Protein AF-A0A2G9TUB0-F1 (afdb_monomer)

Secondary structure (DSSP, 8-state):
--------------TT----HHHHHHHHHHHHHHHHHHHHHHHHHHHHHHHHHTTHHHHHHHHHHHHHHTT-PPPHHHHHHHHHHHHHHHHHHHHHHHHHHHHHHHHHTTS--SSHHHHTT--

Solvent-accessible surface area (backbone atoms only — not comparable to full-atom values): 7561 Å² total; per-residue (Å²): 142,81,87,78,80,75,75,79,80,76,79,74,80,68,93,73,75,71,80,49,72,70,56,52,54,51,52,51,52,49,52,51,52,52,51,51,51,53,51,51,54,54,48,51,55,55,46,65,62,50,62,60,62,71,48,49,64,61,51,51,50,54,50,42,55,57,30,48,76,71,77,39,83,72,50,71,67,58,51,52,52,52,52,51,49,65,68,48,49,56,60,56,54,50,53,52,49,61,68,45,44,62,64,48,46,70,68,64,51,84,72,69,89,67,64,64,66,59,59,65,71,76,106

Sequence (123 aa):
MYLCTHPMIRHHYDASKVMSSSEWVSRIRQVFIFSIVAFASNFEYGFSTTYLNTPVEEFKVFLNESFIRRGHTMSESTYTMLWNLILNIWFVGFFLGIWFSPLLNDRFGRKGGSIDEFTCKLY

Mean predicted aligned error: 13.46 Å

Foldseek 3Di:
DDDPDDDPPPPPPPPPC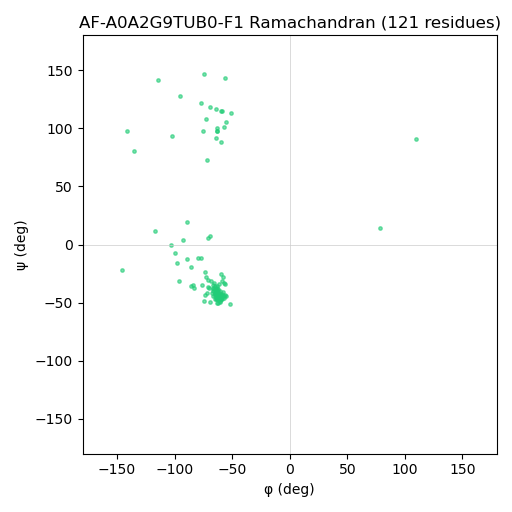PPDPVNVVVVVVVVVVVVVVVVVVVCCVVCVVPVCVPCLVVVVVVVQVVQVVVVHGDDPVNSVVVSVCVVCVVVVVVVVCVVCVVVCCVVVVPPDPDVVVVVVVVD

Organism: Teladorsagia circumcincta (NCBI:txid45464)

InterPro domains:
  IPR005828 Major facilitator, sugar transporter-like [PF00083] (36-114)
  IPR036259 MFS transporter superfamily [G3DSA:1.20.1250.20] (23-115)
  IPR045263 Glucose transporter GLUT [PTHR23503] (33-113)

pLDDT: mean 75.6, std 19.25, range [33.25, 96.12]

Structure (mmCIF, N/CA/C/O backbone):
data_AF-A0A2G9TUB0-F1
#
_entry.id   AF-A0A2G9TUB0-F1
#
loop_
_atom_site.group_PDB
_atom_site.id
_atom_site.type_symbol
_atom_site.label_atom_id
_atom_site.label_alt_id
_atom_site.label_comp_id
_atom_site.label_asym_id
_atom_site.label_entity_id
_atom_site.label_seq_id
_atom_site.pdbx_PDB_ins_code
_atom_site.Cartn_x
_atom_site.Cartn_y
_atom_site.Cartn_z
_atom_site.occupancy
_atom_site.B_iso_or_equiv
_atom_site.auth_seq_id
_atom_site.auth_comp_id
_atom_site.auth_asym_id
_atom_site.auth_atom_id
_atom_site.pdbx_PDB_model_num
ATOM 1 N N . MET A 1 1 ? 32.756 41.217 -20.828 1.00 40.53 1 MET A N 1
ATOM 2 C CA . MET A 1 1 ? 33.329 40.621 -22.052 1.00 40.53 1 MET A CA 1
ATOM 3 C C . MET A 1 1 ? 33.866 39.235 -21.718 1.00 40.53 1 MET A C 1
ATOM 5 O O . MET A 1 1 ? 35.025 39.111 -21.375 1.00 40.53 1 MET A O 1
ATOM 9 N N . TYR A 1 2 ? 33.003 38.220 -21.765 1.00 33.25 2 TYR A N 1
ATOM 10 C CA . TYR A 1 2 ? 33.380 36.826 -22.017 1.00 33.25 2 TYR A CA 1
ATOM 11 C C . TYR A 1 2 ? 32.270 36.261 -22.901 1.00 33.25 2 TYR A C 1
ATOM 13 O O . TYR A 1 2 ? 31.160 35.991 -22.453 1.00 33.25 2 TYR A O 1
ATOM 21 N N . LEU A 1 3 ? 32.559 36.253 -24.199 1.00 40.66 3 LEU A N 1
ATOM 22 C CA . LEU A 1 3 ? 31.746 35.666 -25.252 1.00 40.66 3 LEU A CA 1
ATOM 23 C C . LEU A 1 3 ? 31.863 34.145 -25.128 1.00 40.66 3 LEU A C 1
ATOM 25 O O . LEU A 1 3 ? 32.907 33.594 -25.458 1.00 40.66 3 LEU A O 1
ATOM 29 N N . CYS A 1 4 ? 30.809 33.470 -24.671 1.00 35.94 4 CYS A N 1
ATOM 30 C CA . CYS A 1 4 ? 30.639 32.046 -24.938 1.00 35.94 4 CYS A CA 1
ATOM 31 C C . CYS A 1 4 ? 29.608 31.936 -26.060 1.00 35.94 4 CYS A C 1
ATOM 33 O O . CYS A 1 4 ? 28.399 32.012 -25.851 1.00 35.94 4 CYS A O 1
ATOM 35 N N . THR A 1 5 ? 30.116 31.878 -27.284 1.00 42.62 5 THR A N 1
ATOM 36 C CA . THR A 1 5 ? 29.368 31.530 -28.486 1.00 42.62 5 THR A CA 1
ATOM 37 C C . THR A 1 5 ? 28.708 30.172 -28.272 1.00 42.62 5 THR A C 1
ATOM 39 O O . THR A 1 5 ? 29.392 29.154 -28.316 1.00 42.62 5 THR A O 1
ATOM 42 N N . HIS A 1 6 ? 27.394 30.138 -28.052 1.00 39.12 6 HIS A N 1
ATOM 43 C CA . HIS A 1 6 ? 26.613 28.930 -28.295 1.00 39.12 6 HIS A CA 1
ATOM 44 C C . HIS A 1 6 ? 26.676 28.640 -29.801 1.00 39.12 6 HIS A C 1
ATOM 46 O O . HIS A 1 6 ? 26.159 29.442 -30.584 1.00 39.12 6 HIS A O 1
ATOM 52 N N . PRO A 1 7 ? 27.253 27.516 -30.256 1.00 40.94 7 PRO A N 1
ATOM 53 C CA . PRO A 1 7 ? 26.888 27.007 -31.559 1.00 40.94 7 PRO A CA 1
ATOM 54 C C . PRO A 1 7 ? 25.447 26.515 -31.419 1.00 40.94 7 PRO A C 1
ATOM 56 O O . PRO A 1 7 ? 25.160 25.633 -30.608 1.00 40.94 7 PRO A O 1
ATOM 59 N N . MET A 1 8 ? 24.527 27.109 -32.182 1.00 40.31 8 MET A N 1
ATOM 60 C CA . MET A 1 8 ? 23.220 26.506 -32.413 1.00 40.31 8 MET A CA 1
ATOM 61 C C . MET A 1 8 ? 23.446 25.069 -32.877 1.00 40.31 8 MET A C 1
ATOM 63 O O . MET A 1 8 ? 23.983 24.841 -33.963 1.00 40.31 8 MET A O 1
ATOM 67 N N . ILE A 1 9 ? 23.048 24.106 -32.046 1.00 50.34 9 ILE A N 1
ATOM 68 C CA . ILE A 1 9 ? 22.973 22.699 -32.421 1.00 50.34 9 ILE A CA 1
ATOM 69 C C . ILE A 1 9 ? 21.925 22.630 -33.528 1.00 50.34 9 ILE A C 1
ATOM 71 O O . ILE A 1 9 ? 20.719 22.648 -33.288 1.00 50.34 9 ILE A O 1
ATOM 75 N N . ARG A 1 10 ? 22.406 22.626 -34.770 1.00 41.78 10 ARG A N 1
ATOM 76 C CA . ARG A 1 10 ? 21.610 22.346 -35.953 1.00 41.78 10 ARG A CA 1
ATOM 77 C C . ARG A 1 10 ? 21.127 20.906 -35.792 1.00 41.78 10 ARG A C 1
ATOM 79 O O . ARG A 1 10 ? 21.881 19.971 -36.046 1.00 41.78 10 ARG A O 1
ATOM 86 N N . HIS A 1 11 ? 19.897 20.737 -35.309 1.00 45.03 11 HIS A N 1
ATOM 87 C CA . HIS A 1 11 ? 19.175 19.470 -35.353 1.00 45.03 11 HIS A CA 1
ATOM 88 C C . HIS A 1 11 ? 19.042 19.072 -36.827 1.00 45.03 11 HIS A C 1
ATOM 90 O O . HIS A 1 11 ? 18.084 19.429 -37.509 1.00 45.03 11 HIS A O 1
ATOM 96 N N . HIS A 1 12 ? 20.043 18.362 -37.341 1.00 45.06 12 HIS A N 1
ATOM 97 C CA . HIS A 1 12 ? 19.884 17.565 -38.540 1.00 45.06 12 HIS A CA 1
ATOM 98 C C . HIS A 1 12 ? 18.849 16.493 -38.195 1.00 45.06 12 HIS A C 1
ATOM 100 O O . HIS A 1 12 ? 19.140 15.530 -37.487 1.00 45.06 12 HIS A O 1
ATOM 106 N N . TYR A 1 13 ? 17.608 16.717 -38.626 1.00 50.09 13 TYR A N 1
ATOM 107 C CA . TYR A 1 13 ? 16.583 15.687 -38.688 1.00 50.09 13 TYR A CA 1
ATOM 108 C C . TYR A 1 13 ? 17.057 14.653 -39.712 1.00 50.09 13 TYR A C 1
ATOM 110 O O . TYR A 1 13 ? 16.890 14.819 -40.919 1.00 50.09 13 TYR A O 1
ATOM 118 N N . ASP A 1 14 ? 17.763 13.641 -39.220 1.00 52.88 14 ASP A N 1
ATOM 119 C CA . ASP A 1 14 ? 18.214 12.511 -40.017 1.00 52.88 14 ASP A CA 1
ATOM 120 C C . ASP A 1 14 ? 17.015 11.591 -40.275 1.00 52.88 14 ASP A C 1
ATOM 122 O O . ASP A 1 14 ? 16.617 10.791 -39.424 1.00 52.88 14 ASP A O 1
ATOM 126 N N . ALA A 1 15 ? 16.412 11.744 -41.454 1.00 56.59 15 ALA A N 1
ATOM 127 C CA . ALA A 1 15 ? 15.260 10.974 -41.917 1.00 56.59 15 ALA A CA 1
ATOM 128 C C . ALA A 1 15 ? 15.584 9.490 -42.223 1.00 56.59 15 ALA A C 1
ATOM 130 O O . ALA A 1 15 ? 14.729 8.781 -42.748 1.00 56.59 15 ALA A O 1
ATOM 131 N N . SER A 1 16 ? 16.794 9.005 -41.901 1.00 55.91 16 SER A N 1
ATOM 132 C CA . SER A 1 16 ? 17.258 7.646 -42.212 1.00 55.91 16 SER A CA 1
ATOM 133 C C . SER A 1 16 ? 17.565 6.759 -40.997 1.00 55.91 16 SER A C 1
ATOM 135 O O . SER A 1 16 ? 18.080 5.653 -41.163 1.00 55.91 16 SER A O 1
ATOM 137 N N . LYS A 1 17 ? 17.190 7.162 -39.772 1.00 61.09 17 LYS A N 1
ATOM 138 C CA . LYS A 1 17 ? 17.199 6.249 -38.612 1.00 61.09 17 LYS A CA 1
ATOM 139 C C . LYS A 1 17 ? 16.072 5.216 -38.722 1.00 61.09 17 LYS A C 1
ATOM 141 O O . LYS A 1 17 ? 15.088 5.252 -37.985 1.00 61.09 17 LYS A O 1
ATOM 146 N N . VAL A 1 18 ? 16.238 4.256 -39.629 1.00 67.56 18 VAL A N 1
ATOM 147 C CA . VAL A 1 18 ? 15.545 2.971 -39.545 1.00 67.56 18 VAL A CA 1
ATOM 148 C C . VAL A 1 18 ? 15.953 2.358 -38.209 1.00 67.56 18 VAL A C 1
ATOM 150 O O . VAL A 1 18 ? 17.129 2.109 -37.945 1.00 67.56 18 VAL A O 1
ATOM 153 N N . MET A 1 19 ? 14.981 2.210 -37.317 1.00 65.12 19 MET A N 1
ATOM 154 C CA . MET A 1 19 ? 15.185 1.672 -35.979 1.00 65.12 19 MET A CA 1
ATOM 155 C C . MET A 1 19 ? 15.758 0.251 -36.082 1.00 65.12 19 MET A C 1
ATOM 157 O O . MET A 1 19 ? 15.099 -0.647 -36.601 1.00 65.12 19 MET A O 1
ATOM 161 N N . SER A 1 20 ? 16.997 0.064 -35.615 1.00 81.00 20 SER A N 1
ATOM 162 C CA . SER A 1 20 ? 17.681 -1.236 -35.602 1.00 81.00 20 SER A CA 1
ATOM 163 C C . SER A 1 20 ? 16.856 -2.282 -34.841 1.00 81.00 20 SER A C 1
ATOM 165 O O . SER A 1 20 ? 16.242 -1.969 -33.817 1.00 81.00 20 SER A O 1
ATOM 167 N N . SER A 1 21 ? 16.867 -3.536 -35.300 1.00 75.88 21 SE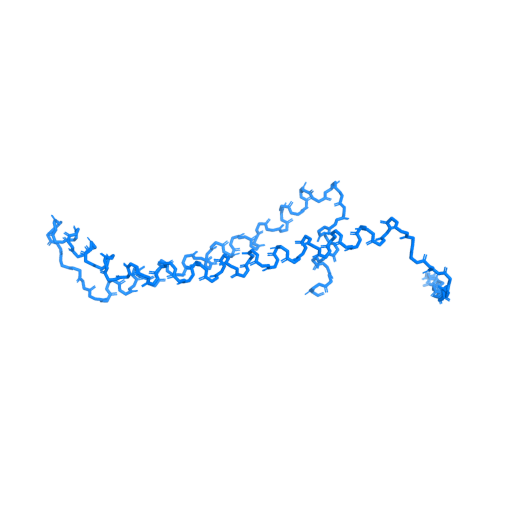R A N 1
ATOM 168 C CA . SER A 1 21 ? 16.113 -4.641 -34.687 1.00 75.88 21 SER A CA 1
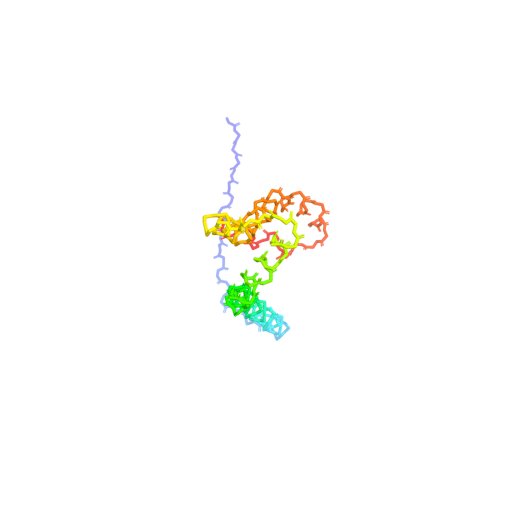ATOM 169 C C . SER A 1 21 ? 16.441 -4.840 -33.200 1.00 75.88 21 SER A C 1
ATOM 171 O O . SER A 1 21 ? 15.546 -5.128 -32.408 1.00 75.88 21 SER A O 1
ATOM 173 N N . SER A 1 22 ? 17.691 -4.604 -32.787 1.00 80.94 22 SER A N 1
ATOM 174 C CA . SER A 1 22 ? 18.125 -4.673 -31.383 1.00 80.94 22 SER A CA 1
ATOM 175 C C . SER A 1 22 ? 17.508 -3.580 -30.501 1.00 80.94 22 SER A C 1
ATOM 177 O O . SER A 1 22 ? 17.132 -3.837 -29.356 1.00 80.94 22 SER A O 1
ATOM 179 N N . GLU A 1 23 ? 17.359 -2.368 -31.041 1.00 85.00 23 GLU A N 1
ATOM 180 C CA . GLU A 1 23 ? 16.731 -1.237 -30.349 1.00 85.00 23 GLU A CA 1
ATOM 181 C C . GLU A 1 23 ? 15.228 -1.465 -30.191 1.00 85.00 23 GLU A C 1
ATOM 183 O O . GLU A 1 23 ? 14.654 -1.162 -29.145 1.00 85.00 23 GLU A O 1
ATOM 188 N N . TRP A 1 24 ? 14.596 -2.060 -31.206 1.00 83.75 24 TRP A N 1
ATOM 189 C CA . TRP A 1 24 ? 13.179 -2.411 -31.170 1.00 83.75 24 TRP A CA 1
ATOM 190 C C . TRP A 1 24 ? 12.870 -3.417 -30.057 1.00 83.75 24 TRP A C 1
ATOM 192 O O . TRP A 1 24 ? 11.955 -3.211 -29.259 1.00 83.75 24 TRP A O 1
ATOM 202 N N . VAL A 1 25 ? 13.704 -4.455 -29.931 1.00 85.81 25 VAL A N 1
ATOM 203 C CA . VAL A 1 25 ? 13.603 -5.449 -28.852 1.00 85.81 25 VAL A CA 1
ATOM 204 C C . VAL A 1 25 ? 13.817 -4.806 -27.478 1.00 85.81 25 VAL A C 1
ATOM 206 O O . VAL A 1 25 ? 13.071 -5.094 -26.540 1.00 85.81 25 VAL A O 1
ATOM 209 N N . SER A 1 26 ? 14.789 -3.897 -27.343 1.00 86.69 26 SER A N 1
ATOM 210 C CA . SER A 1 26 ? 15.040 -3.192 -26.078 1.00 86.69 26 SER A CA 1
ATOM 211 C C . SER A 1 26 ? 13.857 -2.310 -25.659 1.00 86.69 26 SER A C 1
ATOM 213 O O . SER A 1 26 ? 13.444 -2.346 -24.498 1.00 86.69 26 SER A O 1
ATOM 215 N N . ARG A 1 27 ? 13.252 -1.582 -26.608 1.00 85.25 27 ARG A N 1
ATOM 216 C CA . ARG A 1 27 ? 12.070 -0.741 -26.359 1.00 85.25 27 ARG A CA 1
ATOM 217 C C . ARG A 1 27 ? 10.852 -1.561 -25.959 1.00 85.25 27 ARG A C 1
ATOM 219 O O . ARG A 1 27 ? 10.164 -1.196 -25.012 1.00 85.25 27 ARG A O 1
ATOM 226 N N . ILE A 1 28 ? 10.616 -2.694 -26.615 1.00 91.19 28 ILE A N 1
ATOM 227 C CA . ILE A 1 28 ? 9.517 -3.600 -26.248 1.00 91.19 28 ILE A CA 1
ATOM 228 C C . ILE A 1 28 ? 9.717 -4.166 -24.850 1.00 91.19 28 ILE A C 1
ATOM 230 O O . ILE A 1 28 ? 8.780 -4.182 -24.056 1.00 91.19 28 ILE A O 1
ATOM 234 N N . ARG A 1 29 ? 10.946 -4.569 -24.516 1.00 88.69 29 ARG A N 1
ATOM 235 C CA . ARG A 1 29 ? 11.282 -5.030 -23.168 1.00 88.69 29 ARG A CA 1
ATOM 236 C C . ARG A 1 29 ? 11.014 -3.947 -22.118 1.00 88.69 29 ARG A C 1
ATOM 238 O O . ARG A 1 29 ? 10.457 -4.259 -21.073 1.00 88.69 29 ARG A O 1
ATOM 245 N N . GLN A 1 30 ? 11.376 -2.692 -22.387 1.00 89.69 30 GLN A N 1
ATOM 246 C CA . GLN A 1 30 ? 11.088 -1.573 -21.480 1.00 89.69 30 GLN A CA 1
ATOM 247 C C . GLN A 1 30 ? 9.585 -1.349 -21.309 1.00 89.69 30 GLN A C 1
ATOM 249 O O . GLN A 1 30 ? 9.118 -1.249 -20.180 1.00 89.69 30 GLN A O 1
ATOM 254 N N . VAL A 1 31 ? 8.826 -1.322 -22.409 1.00 93.62 31 VAL A N 1
ATOM 255 C CA . VAL A 1 31 ? 7.362 -1.180 -22.362 1.00 93.62 31 VAL A CA 1
ATOM 256 C C . VAL A 1 31 ? 6.745 -2.300 -21.532 1.00 93.62 31 VAL A C 1
ATOM 258 O O . VAL A 1 31 ? 5.932 -2.024 -20.660 1.00 93.62 31 VAL A O 1
ATOM 261 N N . PHE A 1 32 ? 7.188 -3.541 -21.727 1.00 94.56 32 PHE A N 1
ATOM 262 C CA . PHE A 1 32 ? 6.708 -4.685 -20.959 1.00 94.56 32 PHE A CA 1
ATOM 263 C C . PHE A 1 32 ? 6.992 -4.548 -19.456 1.00 94.56 32 PHE A C 1
ATOM 265 O O . PHE A 1 32 ? 6.094 -4.754 -18.641 1.00 94.56 32 PHE A O 1
ATOM 272 N N . ILE A 1 33 ? 8.211 -4.135 -19.084 1.00 93.62 33 ILE A N 1
ATOM 273 C CA . ILE A 1 33 ? 8.573 -3.877 -17.682 1.00 93.62 33 ILE A CA 1
ATOM 274 C C . ILE A 1 33 ? 7.682 -2.777 -17.098 1.00 93.62 33 ILE A C 1
ATOM 276 O O . ILE A 1 33 ? 7.093 -2.974 -16.038 1.00 93.62 33 ILE A O 1
ATOM 280 N N . PHE A 1 34 ? 7.527 -1.648 -17.794 1.00 93.25 34 PHE A N 1
ATOM 281 C CA . PHE A 1 34 ? 6.678 -0.555 -17.321 1.00 93.25 34 PHE A CA 1
ATOM 282 C C . PHE A 1 34 ? 5.209 -0.961 -17.206 1.00 93.25 34 PHE A C 1
ATOM 284 O O . PHE A 1 34 ? 4.556 -0.562 -16.248 1.00 93.25 34 PHE A O 1
ATOM 291 N N . SER A 1 35 ? 4.690 -1.782 -18.122 1.00 94.94 35 SER A N 1
ATOM 292 C CA . SER A 1 35 ? 3.323 -2.304 -18.033 1.00 94.94 35 SER A CA 1
ATOM 293 C C . SER A 1 35 ? 3.124 -3.186 -16.802 1.00 94.94 35 SER A C 1
ATOM 295 O O . SER A 1 35 ? 2.126 -3.025 -16.102 1.00 94.94 35 SER A O 1
ATOM 297 N N . ILE A 1 36 ? 4.074 -4.079 -16.500 1.00 96.00 36 ILE A N 1
ATOM 298 C CA . ILE A 1 36 ? 4.006 -4.924 -15.299 1.00 96.00 36 ILE A CA 1
ATOM 299 C C . ILE A 1 36 ? 4.085 -4.070 -14.038 1.00 96.00 36 ILE A C 1
ATOM 301 O O . ILE A 1 36 ? 3.270 -4.253 -13.140 1.00 96.00 36 ILE A O 1
ATOM 305 N N . VAL A 1 37 ? 5.033 -3.131 -13.974 1.00 94.44 37 VAL A N 1
ATOM 306 C CA . VAL A 1 37 ? 5.189 -2.240 -12.815 1.00 94.44 37 VAL A CA 1
ATOM 307 C C . VAL A 1 37 ? 3.928 -1.405 -12.614 1.00 94.44 37 VAL A C 1
ATOM 309 O O . VAL A 1 37 ? 3.401 -1.367 -11.509 1.00 94.44 37 VAL A O 1
ATOM 312 N N . ALA A 1 38 ? 3.380 -0.814 -13.679 1.00 93.94 38 ALA A N 1
ATOM 313 C CA . ALA A 1 38 ? 2.141 -0.050 -13.606 1.00 93.94 38 ALA A CA 1
ATOM 314 C C . ALA A 1 38 ? 0.974 -0.909 -13.101 1.00 93.94 38 ALA A C 1
ATOM 316 O O . ALA A 1 38 ? 0.240 -0.478 -12.212 1.00 93.94 38 ALA A O 1
ATOM 317 N N . PHE A 1 39 ? 0.808 -2.129 -13.617 1.00 96.12 39 PHE A N 1
ATOM 318 C CA . PHE A 1 39 ? -0.244 -3.031 -13.149 1.00 96.12 39 PHE A CA 1
ATOM 319 C C . PHE A 1 39 ? -0.049 -3.423 -11.679 1.00 96.12 39 PHE A C 1
ATOM 321 O O . PHE A 1 39 ? -0.989 -3.334 -10.893 1.00 96.12 39 PHE A O 1
ATOM 328 N N . ALA A 1 40 ? 1.173 -3.798 -11.294 1.00 95.25 40 ALA A N 1
ATOM 329 C CA . ALA A 1 40 ? 1.511 -4.194 -9.932 1.00 95.25 40 ALA A CA 1
ATOM 330 C C . ALA A 1 40 ? 1.271 -3.058 -8.926 1.00 95.25 40 ALA A C 1
ATOM 332 O O . ALA A 1 40 ? 0.631 -3.289 -7.906 1.00 95.25 40 ALA A O 1
ATOM 333 N N . SER A 1 41 ? 1.699 -1.829 -9.232 1.00 91.31 41 SER A N 1
ATOM 334 C CA . SER A 1 41 ? 1.486 -0.670 -8.355 1.00 91.31 41 SER A CA 1
ATOM 335 C C . SER A 1 41 ? 0.004 -0.323 -8.190 1.00 91.31 41 SER A C 1
ATOM 337 O O . SER A 1 41 ? -0.444 -0.034 -7.082 1.00 91.31 41 SER A O 1
ATOM 339 N N . ASN A 1 42 ? -0.786 -0.387 -9.269 1.00 92.81 42 ASN A N 1
ATOM 340 C CA . ASN A 1 42 ? -2.233 -0.169 -9.178 1.00 92.81 42 ASN A CA 1
ATOM 341 C C . ASN A 1 42 ? -2.927 -1.278 -8.376 1.00 92.81 42 ASN A C 1
ATOM 343 O O . ASN A 1 42 ? -3.821 -0.996 -7.576 1.00 92.81 42 ASN A O 1
ATOM 347 N N . PHE A 1 43 ? -2.504 -2.531 -8.562 1.00 93.19 43 PHE A N 1
ATOM 348 C CA . PHE A 1 43 ? -3.024 -3.662 -7.803 1.00 93.19 43 PHE A CA 1
ATOM 349 C C . PHE A 1 43 ? -2.691 -3.549 -6.314 1.00 93.19 43 PHE A C 1
ATOM 351 O O . PHE A 1 43 ? -3.584 -3.705 -5.491 1.00 93.19 43 PHE A O 1
ATOM 358 N N . GLU A 1 44 ? -1.443 -3.237 -5.959 1.00 90.62 44 GLU A N 1
ATOM 359 C CA . GLU A 1 44 ? -1.016 -3.037 -4.571 1.00 90.62 44 GLU A CA 1
ATOM 360 C C . GLU A 1 44 ? -1.843 -1.940 -3.890 1.00 90.62 44 GLU A C 1
ATOM 362 O O . GLU A 1 44 ? -2.372 -2.144 -2.796 1.00 90.62 44 GLU A O 1
ATOM 367 N N . TYR A 1 45 ? -2.032 -0.805 -4.569 1.00 87.31 45 TYR A N 1
ATOM 368 C CA . TYR A 1 45 ? -2.853 0.293 -4.066 1.00 87.31 45 TYR A CA 1
ATOM 369 C C . TYR A 1 45 ? -4.314 -0.132 -3.838 1.00 87.31 45 TYR A C 1
ATOM 371 O O . TYR A 1 45 ? -4.857 0.055 -2.744 1.00 87.31 45 TYR A O 1
ATOM 379 N N . GLY A 1 46 ? -4.946 -0.773 -4.825 1.00 88.81 46 GLY A N 1
ATOM 380 C CA . GLY A 1 46 ? -6.322 -1.270 -4.700 1.00 88.81 46 GLY A CA 1
ATOM 381 C C . GLY A 1 46 ? -6.479 -2.368 -3.642 1.00 88.81 46 GLY A C 1
ATOM 382 O O . GLY A 1 46 ? -7.451 -2.378 -2.883 1.00 88.81 46 GLY A O 1
ATOM 383 N N . PHE A 1 47 ? -5.497 -3.264 -3.535 1.00 90.25 47 PHE A N 1
ATOM 384 C CA . PHE A 1 47 ? -5.470 -4.304 -2.516 1.00 90.25 47 PHE A CA 1
ATOM 385 C C . PHE A 1 47 ? -5.386 -3.676 -1.128 1.00 90.25 47 PHE A C 1
ATOM 387 O O . PHE A 1 47 ? -6.236 -3.978 -0.295 1.00 90.25 47 PHE A O 1
ATOM 394 N N . SER A 1 48 ? -4.437 -2.752 -0.917 1.00 87.06 48 SER A N 1
ATOM 395 C CA . SER A 1 48 ? -4.169 -2.096 0.371 1.00 87.06 48 SER A CA 1
ATOM 396 C C . SER A 1 48 ? -5.387 -1.366 0.964 1.00 87.06 48 SER A C 1
ATOM 398 O O . SER A 1 48 ? -5.581 -1.337 2.177 1.00 87.06 48 SER A O 1
ATOM 400 N N . THR A 1 49 ? -6.248 -0.817 0.111 1.00 83.62 49 THR A N 1
ATOM 401 C CA . THR A 1 49 ? -7.468 -0.118 0.534 1.00 83.62 49 THR A CA 1
ATOM 402 C C . THR A 1 49 ? -8.624 -1.081 0.788 1.00 83.62 49 THR A C 1
ATOM 404 O O . THR A 1 49 ? -9.410 -0.870 1.706 1.00 83.62 49 THR A O 1
ATOM 407 N N . THR A 1 50 ? -8.719 -2.169 0.022 1.00 88.56 50 THR A N 1
ATOM 408 C CA . THR A 1 50 ? -9.842 -3.116 0.103 1.00 88.56 50 THR A CA 1
ATOM 409 C C . THR A 1 50 ? -9.667 -4.147 1.219 1.00 88.56 50 THR A C 1
ATOM 411 O O . THR A 1 50 ? -10.640 -4.487 1.898 1.00 88.56 50 THR A O 1
ATOM 414 N N . TYR A 1 51 ? -8.441 -4.630 1.454 1.00 87.19 51 TYR A N 1
ATOM 415 C CA . TYR A 1 51 ? -8.197 -5.685 2.446 1.00 87.19 51 TYR A CA 1
ATOM 416 C C . TYR A 1 51 ? -8.551 -5.240 3.867 1.00 87.19 51 TYR A C 1
ATOM 418 O O . TYR A 1 51 ? -9.063 -6.045 4.637 1.00 87.19 51 TYR A O 1
ATOM 426 N N . LEU A 1 52 ? -8.322 -3.964 4.203 1.00 84.75 52 LEU A N 1
ATOM 427 C CA . LEU A 1 52 ? -8.631 -3.404 5.522 1.00 84.75 52 LEU A CA 1
ATOM 428 C C . LEU A 1 52 ? -10.133 -3.263 5.759 1.00 84.75 52 LEU A C 1
ATOM 430 O O . LEU A 1 52 ? -10.588 -3.403 6.889 1.00 84.75 52 LEU A O 1
ATOM 434 N N . ASN A 1 53 ? -10.917 -3.033 4.707 1.00 86.31 53 ASN A N 1
ATOM 435 C CA . ASN A 1 53 ? -12.360 -2.835 4.842 1.00 86.31 53 ASN A CA 1
ATOM 436 C C . ASN A 1 53 ? -13.114 -4.137 5.144 1.00 86.31 53 ASN A C 1
ATOM 438 O O . ASN A 1 53 ? -14.195 -4.091 5.719 1.00 86.31 53 ASN A O 1
ATOM 442 N N . THR A 1 54 ? -12.554 -5.296 4.784 1.00 88.44 54 THR A N 1
ATOM 443 C CA . THR A 1 54 ? -13.219 -6.596 4.978 1.00 88.44 54 THR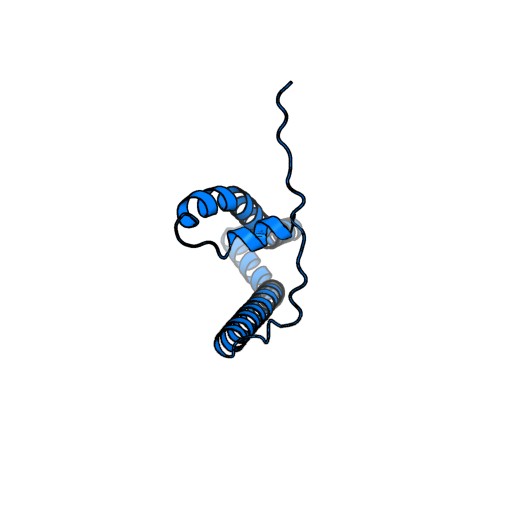 A CA 1
ATOM 444 C C . THR A 1 54 ? -13.328 -6.998 6.460 1.00 88.44 54 THR A C 1
ATOM 446 O O . THR A 1 54 ? -14.427 -7.328 6.897 1.00 88.44 54 THR A O 1
ATOM 449 N N . PRO A 1 55 ? -12.258 -6.951 7.279 1.00 88.25 55 PRO A N 1
ATOM 450 C CA . PRO A 1 55 ? -12.320 -7.338 8.687 1.00 88.25 55 PRO A CA 1
ATOM 451 C C . PRO A 1 55 ? -12.683 -6.179 9.629 1.00 88.25 55 PRO A C 1
ATOM 453 O O . PRO A 1 55 ? -12.378 -6.263 10.815 1.00 88.25 55 PRO A O 1
ATOM 456 N N . VAL A 1 56 ? -13.284 -5.080 9.155 1.00 87.19 56 VAL A N 1
ATOM 457 C CA . VAL A 1 56 ? -13.499 -3.887 9.999 1.00 87.19 56 VAL A CA 1
ATOM 458 C C . VAL A 1 56 ? -14.383 -4.188 11.218 1.00 87.19 56 VAL A C 1
ATOM 460 O O . VAL A 1 56 ? -14.087 -3.747 12.333 1.00 87.19 56 VAL A O 1
ATOM 463 N N . GLU A 1 57 ? -15.423 -5.002 11.022 1.00 87.25 57 GLU A N 1
ATOM 464 C CA . GLU A 1 57 ? -16.359 -5.416 12.070 1.00 87.25 57 GLU A CA 1
ATOM 465 C C . GLU A 1 57 ? -15.728 -6.444 13.012 1.00 87.25 57 GLU A C 1
ATOM 467 O O . GLU A 1 57 ? -15.731 -6.244 14.227 1.00 87.25 57 GLU A O 1
ATOM 472 N N . GLU A 1 58 ? -15.096 -7.483 12.462 1.00 88.31 58 GLU A N 1
ATOM 473 C CA . GLU A 1 58 ? -14.371 -8.503 13.234 1.00 88.31 58 GLU A CA 1
ATOM 474 C C . GLU A 1 58 ? -13.262 -7.883 14.096 1.00 88.31 58 GLU A C 1
ATOM 476 O O . GLU A 1 58 ? -13.095 -8.209 15.273 1.00 88.31 58 GLU A O 1
ATOM 481 N N . PHE A 1 59 ? -12.540 -6.904 13.550 1.00 87.12 59 PHE A N 1
ATOM 482 C CA . PHE A 1 59 ? -11.518 -6.161 14.276 1.00 87.12 59 PHE A CA 1
ATOM 483 C C . PHE A 1 59 ? -12.114 -5.3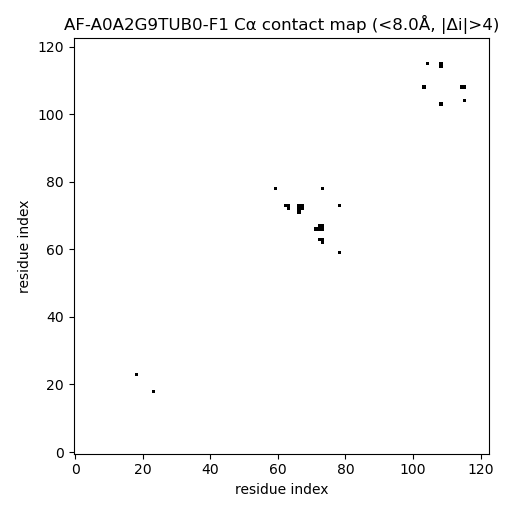04 15.403 1.00 87.12 59 PHE A C 1
ATOM 485 O O . PHE A 1 59 ? -11.535 -5.223 16.489 1.00 87.12 59 PHE A O 1
ATOM 492 N N . LYS A 1 60 ? -13.292 -4.696 15.189 1.00 87.88 60 LYS A N 1
ATOM 493 C CA . LYS A 1 60 ? -14.024 -3.952 16.231 1.00 87.88 60 LYS A CA 1
ATOM 494 C C . LYS A 1 60 ? -14.441 -4.875 17.378 1.00 87.88 60 LYS A C 1
ATOM 496 O O . LYS A 1 60 ? -14.255 -4.513 18.540 1.00 87.88 60 LYS A O 1
ATOM 501 N N . VAL A 1 61 ? -14.952 -6.068 17.066 1.00 89.38 61 VAL A N 1
ATOM 502 C CA . VAL A 1 61 ? -15.320 -7.086 18.066 1.00 89.38 61 VAL A CA 1
ATOM 503 C C . VAL A 1 61 ? -14.091 -7.528 18.859 1.00 89.38 61 VAL A C 1
ATOM 505 O O . VAL A 1 61 ? -14.093 -7.436 20.087 1.00 89.38 61 VAL A O 1
ATOM 508 N N . PHE A 1 62 ? -13.006 -7.893 18.172 1.00 88.44 62 PHE A N 1
ATOM 509 C CA . PHE A 1 62 ? -11.747 -8.298 18.802 1.00 88.44 62 PHE A CA 1
ATOM 510 C C . PHE A 1 62 ? -11.187 -7.235 19.765 1.00 88.44 62 PHE A C 1
ATOM 512 O O . PHE A 1 62 ? -10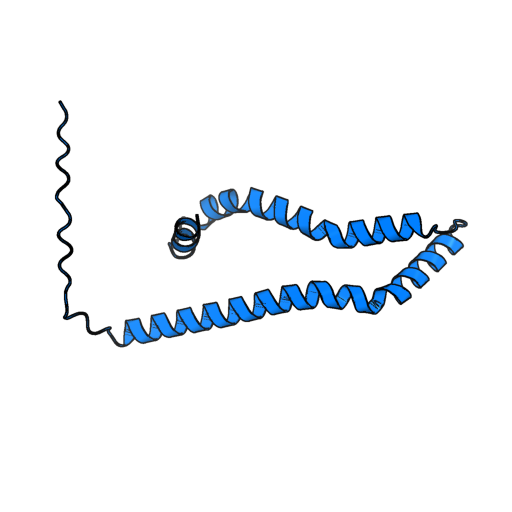.736 -7.546 20.875 1.00 88.44 62 PHE A O 1
ATOM 519 N N . LEU A 1 63 ? -11.227 -5.961 19.362 1.00 87.88 63 LEU A N 1
ATOM 520 C CA . LEU A 1 63 ? -10.785 -4.852 20.204 1.00 87.88 63 LEU A CA 1
ATOM 521 C C . LEU A 1 63 ? -11.683 -4.663 21.430 1.00 87.88 63 LEU A C 1
ATOM 523 O O . LEU A 1 63 ? -11.164 -4.501 22.536 1.00 87.88 63 LEU A O 1
ATOM 527 N N . ASN A 1 64 ? -13.005 -4.715 21.256 1.00 89.06 64 ASN A N 1
ATOM 528 C CA . ASN A 1 64 ? -13.956 -4.617 22.363 1.00 89.06 64 ASN A CA 1
ATOM 529 C C . ASN A 1 64 ? -13.742 -5.737 23.387 1.00 89.06 64 ASN A C 1
ATOM 531 O O . ASN A 1 64 ? -13.626 -5.457 24.580 1.00 89.06 64 ASN A O 1
ATOM 535 N N . GLU A 1 65 ? -13.607 -6.988 22.939 1.00 88.94 65 GLU A N 1
ATOM 536 C CA . GLU A 1 65 ? -13.325 -8.126 23.822 1.00 88.94 65 GLU A CA 1
ATOM 537 C C . GLU A 1 65 ? -12.005 -7.957 24.584 1.00 88.94 65 GLU A C 1
ATOM 539 O O . GLU A 1 65 ? -11.930 -8.208 25.790 1.00 88.94 65 GLU A O 1
ATOM 544 N N . SER A 1 66 ? -10.960 -7.493 23.895 1.00 88.38 66 SER A N 1
ATOM 545 C CA . SER A 1 66 ? -9.643 -7.257 24.493 1.00 88.38 66 SER A CA 1
ATOM 546 C C . SER A 1 66 ? -9.673 -6.170 25.571 1.00 88.38 66 SER A C 1
ATOM 548 O O . SER A 1 66 ? -9.006 -6.304 26.599 1.00 88.38 66 SER A O 1
ATOM 550 N N . PHE A 1 67 ? -10.448 -5.103 25.360 1.00 85.69 67 PHE A N 1
ATOM 551 C CA . PHE A 1 67 ? -10.617 -4.018 26.328 1.00 85.69 67 PHE A CA 1
ATOM 552 C C . PHE A 1 67 ? -11.462 -4.446 27.531 1.00 85.69 67 PHE A C 1
ATOM 554 O O . PHE A 1 67 ? -11.065 -4.186 28.670 1.00 85.69 67 PHE A O 1
ATOM 561 N N . ILE A 1 68 ? -12.546 -5.194 27.296 1.00 88.25 68 ILE A N 1
ATOM 562 C CA . ILE A 1 68 ? -13.398 -5.743 28.361 1.00 88.25 68 ILE A CA 1
ATOM 563 C C . ILE A 1 68 ? -12.581 -6.646 29.293 1.00 88.25 68 ILE A C 1
ATOM 565 O O . ILE A 1 68 ? -12.679 -6.516 30.512 1.00 88.25 68 ILE A O 1
ATOM 569 N N . ARG A 1 69 ? -11.695 -7.495 28.748 1.00 87.25 69 ARG A N 1
ATOM 570 C CA . ARG A 1 69 ? -10.775 -8.328 29.552 1.00 87.25 69 ARG A CA 1
ATOM 571 C C . ARG A 1 69 ? -9.834 -7.517 30.449 1.00 87.25 69 ARG A C 1
ATOM 573 O O . ARG A 1 69 ? -9.369 -8.034 31.459 1.00 87.25 69 ARG A O 1
ATOM 580 N N . ARG A 1 70 ? -9.546 -6.263 30.090 1.00 87.88 70 ARG A N 1
ATOM 581 C CA . ARG A 1 70 ? -8.723 -5.330 30.877 1.00 87.88 70 ARG A CA 1
ATOM 582 C C . ARG A 1 70 ? -9.551 -4.452 31.823 1.00 87.88 70 ARG A C 1
ATOM 584 O O . ARG A 1 70 ? -8.983 -3.586 32.475 1.00 87.88 70 ARG A O 1
ATOM 591 N N . GLY A 1 71 ? -10.868 -4.661 31.900 1.00 84.31 71 GLY A N 1
ATOM 592 C CA . GLY A 1 71 ? -11.776 -3.879 32.742 1.00 84.31 71 GLY A CA 1
ATOM 593 C C . GLY A 1 71 ? -12.145 -2.507 32.170 1.00 84.31 71 GLY A C 1
ATOM 594 O O . GLY A 1 71 ? -12.673 -1.670 32.897 1.00 84.31 71 GLY A O 1
ATOM 595 N N . HIS A 1 72 ? -11.881 -2.264 30.884 1.00 82.12 72 HIS A N 1
ATOM 596 C CA . HIS A 1 72 ? -12.197 -1.005 30.211 1.00 82.12 72 HIS A CA 1
ATOM 597 C C . HIS A 1 72 ? -13.255 -1.223 29.125 1.00 82.12 72 HIS A C 1
ATOM 599 O O . HIS A 1 72 ? -13.226 -2.217 28.405 1.00 82.12 72 HIS A O 1
ATOM 605 N N . THR A 1 73 ? -14.181 -0.280 28.962 1.00 79.00 73 THR A N 1
ATOM 606 C CA . THR A 1 73 ? -15.111 -0.263 27.827 1.00 79.00 73 THR A CA 1
ATOM 607 C C . THR A 1 73 ? -14.554 0.645 26.736 1.00 79.00 73 THR A C 1
ATOM 609 O O . THR A 1 73 ? -14.160 1.783 26.991 1.00 79.00 73 THR A O 1
ATOM 612 N N . MET A 1 74 ? -14.470 0.136 25.507 1.00 79.50 74 MET A N 1
ATOM 613 C CA . MET A 1 74 ? -14.026 0.934 24.367 1.00 79.50 74 MET A CA 1
ATOM 614 C C . MET A 1 74 ? -15.177 1.843 23.916 1.00 79.50 74 MET A C 1
ATOM 616 O O . MET A 1 74 ? -16.253 1.363 23.562 1.00 79.50 74 MET A O 1
ATOM 620 N N . SER A 1 75 ? -14.949 3.157 23.914 1.00 84.56 75 SER A N 1
ATOM 621 C CA . SER A 1 75 ? -15.870 4.118 23.300 1.00 84.56 75 SER A CA 1
ATOM 622 C C . SER A 1 75 ? -15.757 4.067 21.775 1.00 84.56 75 SER A C 1
ATOM 624 O O . SER A 1 75 ? -14.666 3.897 21.222 1.00 84.56 75 SER A O 1
ATOM 626 N N . GLU A 1 76 ? -16.866 4.295 21.075 1.00 84.31 76 GLU A N 1
ATOM 627 C CA . GLU A 1 76 ? -16.900 4.377 19.611 1.00 84.31 76 GLU A CA 1
ATOM 628 C C . GLU A 1 76 ? -15.990 5.489 19.057 1.00 84.31 76 GLU A C 1
ATOM 630 O O . GLU A 1 76 ? -15.366 5.331 18.002 1.00 84.31 76 GLU A O 1
ATOM 635 N N . SER A 1 77 ? -15.822 6.581 19.812 1.00 86.56 77 SER A N 1
ATOM 636 C CA . SER A 1 77 ? -14.881 7.655 19.477 1.00 86.56 77 SER A CA 1
ATOM 637 C C . SER A 1 77 ? -13.423 7.181 19.485 1.00 86.56 77 SER A C 1
ATOM 639 O O . SER A 1 77 ? -12.663 7.498 18.571 1.00 86.56 77 SER A O 1
ATOM 641 N N . THR A 1 78 ? -13.038 6.376 20.478 1.00 86.38 78 THR A N 1
ATOM 642 C CA . THR A 1 78 ? -11.683 5.821 20.610 1.00 86.38 78 THR A CA 1
ATOM 643 C C . THR A 1 78 ? -11.381 4.827 19.494 1.00 86.38 78 THR A C 1
ATOM 645 O O . THR A 1 78 ? -10.301 4.878 18.907 1.00 86.38 78 THR A O 1
ATOM 648 N N . TYR A 1 79 ? -12.347 3.970 19.148 1.00 87.75 79 TYR A N 1
ATOM 649 C CA . TYR A 1 79 ? -12.219 3.064 18.006 1.00 87.75 79 TYR A CA 1
ATOM 650 C C . TYR A 1 79 ? -12.018 3.838 16.698 1.00 87.75 79 TYR A C 1
ATOM 652 O O . TYR A 1 79 ? -11.096 3.539 15.946 1.00 87.75 79 TYR A O 1
ATOM 660 N N . THR A 1 80 ? -12.827 4.872 16.457 1.00 88.69 80 THR A N 1
ATOM 661 C CA . THR A 1 80 ? -12.736 5.687 15.235 1.00 88.69 80 THR A CA 1
ATOM 662 C C . THR A 1 80 ? -11.386 6.399 15.131 1.00 88.69 80 THR A C 1
ATOM 664 O O . THR A 1 80 ? -10.787 6.438 14.059 1.00 88.69 80 THR A O 1
ATOM 667 N N . MET A 1 81 ? -10.859 6.915 16.246 1.00 90.00 81 MET A N 1
ATOM 668 C CA . MET A 1 81 ? -9.510 7.492 16.292 1.00 90.00 81 MET A CA 1
ATOM 669 C C . MET A 1 81 ? -8.427 6.463 15.954 1.00 90.00 81 MET A C 1
ATOM 671 O O . MET A 1 81 ? -7.540 6.759 15.155 1.00 90.00 81 MET A O 1
ATOM 675 N N . LEU A 1 82 ? -8.504 5.258 16.527 1.00 88.81 82 LEU A N 1
ATOM 676 C CA . LEU A 1 82 ? -7.548 4.185 16.256 1.00 88.81 82 LEU A CA 1
ATOM 677 C C . LEU A 1 82 ? -7.617 3.723 14.796 1.00 88.81 82 LEU A C 1
ATOM 679 O O . LEU A 1 82 ? -6.585 3.567 14.149 1.00 88.81 82 LEU A O 1
ATOM 683 N N . TRP A 1 83 ? -8.828 3.554 14.267 1.00 87.69 83 TRP A N 1
ATOM 684 C CA . TRP A 1 83 ? -9.057 3.187 12.874 1.00 87.69 83 TRP A CA 1
ATOM 685 C C . TRP A 1 83 ? -8.484 4.233 11.915 1.00 87.69 83 TRP A C 1
ATOM 687 O O . TRP A 1 83 ? -7.721 3.902 11.009 1.00 87.69 83 TRP A O 1
ATOM 697 N N . ASN A 1 84 ? -8.751 5.516 12.174 1.00 88.94 84 ASN A N 1
ATOM 698 C CA . ASN A 1 84 ? -8.175 6.613 11.400 1.00 88.94 84 ASN A CA 1
ATOM 699 C C . ASN A 1 84 ? -6.647 6.652 11.501 1.00 88.94 84 ASN A C 1
ATOM 701 O O . ASN A 1 84 ? -5.984 6.910 10.500 1.00 88.94 84 ASN A O 1
ATOM 705 N N . LEU A 1 85 ? -6.064 6.372 12.668 1.00 90.44 85 LEU A N 1
ATOM 706 C CA . LEU A 1 85 ? -4.610 6.296 12.818 1.00 90.44 85 LEU A CA 1
ATOM 707 C C . LEU A 1 85 ? -4.011 5.171 11.959 1.00 90.44 85 LEU A C 1
ATOM 709 O O . LEU A 1 85 ? -3.007 5.394 11.284 1.00 90.44 85 LEU A O 1
ATOM 713 N N . ILE A 1 86 ? -4.645 3.994 11.944 1.00 88.38 86 ILE A N 1
ATOM 714 C CA . ILE A 1 86 ? -4.230 2.852 11.115 1.00 88.38 86 ILE A CA 1
ATOM 715 C C . ILE A 1 86 ? -4.299 3.210 9.626 1.00 88.38 86 ILE A C 1
ATOM 717 O O . ILE A 1 86 ? -3.353 2.931 8.897 1.00 88.38 86 ILE A O 1
ATOM 721 N N . LEU A 1 87 ? -5.367 3.875 9.173 1.00 85.88 87 LEU A N 1
ATOM 722 C CA . LEU A 1 87 ? -5.491 4.302 7.774 1.00 85.88 87 LEU A CA 1
ATOM 723 C C . LEU A 1 87 ? -4.459 5.374 7.386 1.00 85.88 87 LEU A C 1
ATOM 725 O O . LEU A 1 87 ? -3.966 5.383 6.261 1.00 85.88 87 LEU A O 1
ATOM 729 N N . ASN A 1 88 ? -4.106 6.271 8.311 1.00 89.44 88 ASN A N 1
ATOM 730 C CA . ASN A 1 88 ? -3.219 7.400 8.024 1.00 89.44 88 ASN A CA 1
ATOM 731 C C . ASN A 1 88 ? -1.725 7.105 8.222 1.00 89.44 88 ASN A C 1
ATOM 733 O O . ASN A 1 88 ? -0.894 7.885 7.754 1.00 89.44 88 ASN A O 1
ATOM 737 N N . ILE A 1 89 ? -1.347 5.990 8.860 1.00 88.94 89 ILE A N 1
ATOM 738 C CA . ILE A 1 89 ? 0.072 5.631 9.052 1.00 88.94 89 ILE A CA 1
ATOM 739 C C . ILE A 1 89 ? 0.828 5.512 7.722 1.00 88.94 89 ILE A C 1
ATOM 741 O O . ILE A 1 89 ? 2.025 5.790 7.651 1.00 88.94 89 ILE A O 1
ATOM 745 N N . TRP A 1 90 ? 0.111 5.169 6.651 1.00 84.00 90 TRP A N 1
ATOM 746 C CA . TRP A 1 90 ? 0.644 5.107 5.298 1.00 84.00 90 TRP A CA 1
ATOM 747 C C . TRP A 1 90 ? 1.254 6.449 4.868 1.00 84.00 90 TRP A C 1
ATOM 749 O O . TRP A 1 90 ? 2.390 6.477 4.401 1.00 84.00 90 TRP A O 1
ATOM 759 N N . PHE A 1 91 ? 0.594 7.581 5.141 1.00 87.56 91 PHE A N 1
ATOM 760 C CA . PHE A 1 91 ? 1.119 8.912 4.805 1.00 87.56 91 PHE A CA 1
ATOM 761 C C . PHE A 1 91 ? 2.443 9.234 5.506 1.00 87.56 91 PHE A C 1
ATOM 763 O O . PHE A 1 91 ? 3.309 9.884 4.920 1.00 87.56 91 PHE A O 1
ATOM 770 N N . VAL A 1 92 ? 2.636 8.748 6.736 1.00 89.50 92 VAL A N 1
ATOM 771 C CA . VAL A 1 92 ? 3.901 8.916 7.468 1.00 89.50 92 VAL A CA 1
ATOM 772 C C . VAL A 1 92 ? 5.030 8.164 6.760 1.00 89.50 92 VAL A C 1
ATOM 774 O O . VAL A 1 92 ? 6.118 8.710 6.581 1.00 8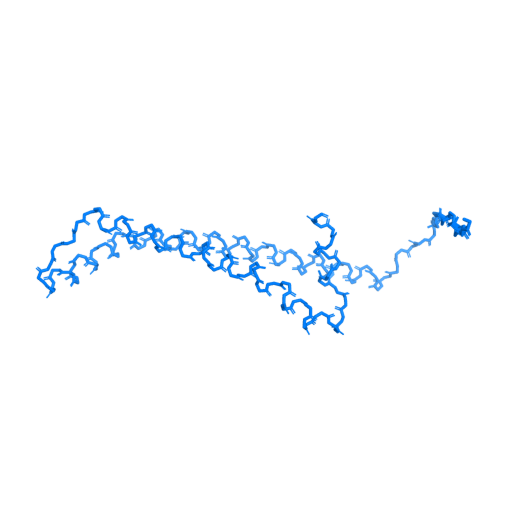9.50 92 VAL A O 1
ATOM 777 N N . GLY A 1 93 ? 4.759 6.941 6.294 1.00 87.31 93 GLY A N 1
ATOM 778 C CA . GLY A 1 93 ? 5.704 6.165 5.487 1.00 87.31 93 GLY A CA 1
ATOM 779 C C . GLY A 1 93 ? 6.081 6.871 4.181 1.00 87.31 93 GLY A C 1
ATOM 780 O O . GLY A 1 93 ? 7.263 6.945 3.846 1.00 87.31 93 GLY A O 1
ATOM 781 N N . PHE A 1 94 ? 5.102 7.466 3.490 1.00 86.50 94 PHE A N 1
ATOM 782 C CA . PHE A 1 94 ? 5.343 8.258 2.276 1.00 86.50 94 PHE A CA 1
ATOM 783 C C . PHE A 1 94 ? 6.225 9.473 2.536 1.00 86.50 94 PHE A C 1
ATOM 785 O O . PHE A 1 94 ? 7.169 9.721 1.786 1.00 86.50 94 PHE A O 1
ATOM 792 N N . PHE A 1 95 ? 5.954 10.206 3.615 1.00 89.25 95 PHE A N 1
ATOM 793 C CA . PHE A 1 95 ? 6.747 11.373 3.984 1.00 89.25 95 PHE A CA 1
ATOM 794 C C . PHE A 1 95 ? 8.216 11.004 4.212 1.00 89.25 95 PHE A C 1
ATOM 796 O O . PHE A 1 95 ? 9.109 11.640 3.654 1.00 89.25 95 PHE A O 1
ATOM 803 N N . LEU A 1 96 ? 8.470 9.927 4.960 1.00 90.31 96 LEU A N 1
ATOM 804 C CA . LEU A 1 96 ? 9.827 9.421 5.161 1.00 90.31 96 LEU A CA 1
ATOM 805 C C . LEU A 1 96 ? 10.456 8.965 3.838 1.00 90.31 96 LEU A C 1
ATOM 807 O O . LEU A 1 96 ? 11.589 9.336 3.542 1.00 90.31 96 LEU A O 1
ATOM 811 N N . GLY A 1 97 ? 9.720 8.225 3.006 1.00 85.25 97 GLY A N 1
ATOM 812 C CA . GLY A 1 97 ? 10.194 7.771 1.698 1.00 85.25 97 GLY A CA 1
ATOM 813 C C . GLY A 1 97 ? 10.665 8.917 0.798 1.00 85.25 97 GLY A C 1
ATOM 814 O O . GLY A 1 97 ? 11.750 8.838 0.224 1.00 85.25 97 GLY A O 1
ATOM 815 N N . ILE A 1 98 ? 9.909 10.017 0.733 1.00 87.12 98 ILE A N 1
ATOM 816 C CA . ILE A 1 98 ? 10.272 11.212 -0.047 1.00 87.12 98 ILE A CA 1
ATOM 817 C C . ILE A 1 98 ? 11.546 11.863 0.505 1.00 87.12 98 ILE A C 1
ATOM 819 O O . ILE A 1 98 ? 12.433 12.222 -0.266 1.00 87.12 98 ILE A O 1
ATOM 823 N N . TRP A 1 99 ? 11.675 11.970 1.829 1.00 88.38 99 TRP A N 1
ATOM 824 C CA . TRP A 1 99 ? 12.864 12.544 2.468 1.00 88.38 99 TRP A CA 1
ATOM 825 C C . TRP A 1 99 ? 14.130 11.709 2.242 1.00 88.38 99 TRP A C 1
ATOM 827 O O . TRP A 1 99 ? 15.214 12.267 2.067 1.00 88.38 99 TRP A O 1
ATOM 837 N N . PHE A 1 100 ? 14.013 10.379 2.211 1.00 86.38 100 PHE A N 1
ATOM 838 C CA . PHE A 1 100 ? 15.154 9.485 1.986 1.00 86.38 100 PHE A CA 1
ATOM 839 C C . PHE A 1 100 ? 15.468 9.238 0.505 1.00 86.38 100 PHE A C 1
ATOM 841 O O . PHE A 1 100 ? 16.596 8.864 0.186 1.00 86.38 100 PHE A O 1
ATOM 848 N N . SER A 1 101 ? 14.521 9.482 -0.402 1.00 81.44 101 SER A N 1
ATOM 849 C CA . SER A 1 101 ? 14.693 9.291 -1.850 1.00 81.44 101 SER A CA 1
ATOM 850 C C . SER A 1 101 ? 15.942 9.976 -2.437 1.00 81.44 101 SER A C 1
ATOM 852 O O . SER A 1 101 ? 16.729 9.277 -3.075 1.00 81.44 101 SER A O 1
ATOM 854 N N . PRO A 1 102 ? 16.210 11.281 -2.211 1.00 80.94 102 PRO A N 1
ATOM 855 C CA . PRO A 1 102 ? 17.410 11.926 -2.757 1.00 80.94 102 PRO A CA 1
ATOM 856 C C . PRO A 1 102 ? 18.705 11.352 -2.163 1.00 80.94 102 PRO A C 1
ATOM 858 O O . PRO A 1 102 ? 19.660 11.099 -2.889 1.00 80.94 102 PRO A O 1
ATOM 861 N N . LEU A 1 103 ? 18.716 11.041 -0.861 1.00 78.75 103 LEU A N 1
ATOM 862 C CA . LEU A 1 103 ? 19.884 10.466 -0.182 1.00 78.75 103 LEU A CA 1
ATOM 863 C C . LEU A 1 103 ? 20.241 9.070 -0.710 1.00 78.75 103 LEU A C 1
ATOM 865 O O . LEU A 1 103 ? 21.419 8.716 -0.808 1.00 78.75 103 LEU A O 1
ATOM 869 N N . LEU A 1 104 ? 19.224 8.267 -1.028 1.00 77.00 104 LEU A N 1
ATOM 870 C CA . LEU A 1 104 ? 19.402 6.943 -1.615 1.00 77.00 104 LEU A CA 1
ATOM 871 C C . LEU A 1 104 ? 19.821 7.046 -3.086 1.00 77.00 104 LEU A C 1
ATOM 873 O O . LEU A 1 104 ? 20.762 6.361 -3.486 1.00 77.00 104 LEU A O 1
ATOM 877 N N . ASN A 1 105 ? 19.207 7.936 -3.867 1.00 75.38 105 ASN A N 1
ATOM 878 C CA . ASN A 1 105 ? 19.559 8.137 -5.275 1.00 75.38 105 ASN A CA 1
ATOM 879 C C . ASN A 1 105 ? 21.006 8.628 -5.443 1.00 75.38 105 ASN A C 1
ATOM 881 O O . ASN A 1 105 ? 21.740 8.083 -6.264 1.00 75.38 105 ASN A O 1
ATOM 885 N N . ASP A 1 106 ? 21.481 9.541 -4.593 1.00 72.75 106 ASP A N 1
ATOM 886 C CA . ASP A 1 106 ? 22.862 10.042 -4.657 1.00 72.75 106 ASP A CA 1
ATOM 887 C C . ASP A 1 106 ? 23.909 8.957 -4.345 1.00 72.75 106 ASP A C 1
ATOM 889 O O . ASP A 1 106 ? 25.015 8.950 -4.898 1.00 72.75 106 ASP A O 1
ATOM 893 N N . ARG A 1 107 ? 23.576 8.003 -3.462 1.00 66.94 107 ARG A N 1
ATOM 894 C CA . ARG A 1 107 ? 24.482 6.901 -3.094 1.00 66.94 107 ARG A CA 1
ATOM 895 C C . ARG A 1 107 ? 24.414 5.708 -4.044 1.00 66.94 107 ARG A C 1
ATOM 897 O O . ARG A 1 107 ? 25.450 5.083 -4.281 1.00 66.94 107 ARG A O 1
ATOM 904 N N . PHE A 1 108 ? 23.238 5.387 -4.580 1.00 61.00 108 PHE A N 1
ATOM 905 C CA . PHE A 1 108 ? 23.028 4.216 -5.439 1.00 61.00 108 PHE A CA 1
ATOM 906 C C . PHE A 1 108 ? 23.048 4.537 -6.950 1.00 61.00 108 PHE A C 1
ATOM 908 O O . PHE A 1 108 ? 23.277 3.628 -7.745 1.00 61.00 108 PHE A O 1
ATOM 915 N N . GLY A 1 109 ? 22.927 5.807 -7.359 1.00 54.59 109 GLY A N 1
ATOM 916 C CA . GLY A 1 109 ? 22.905 6.256 -8.765 1.00 54.59 109 GLY A CA 1
ATOM 917 C C . GLY A 1 109 ? 24.274 6.367 -9.452 1.00 54.59 109 GLY A C 1
ATOM 918 O 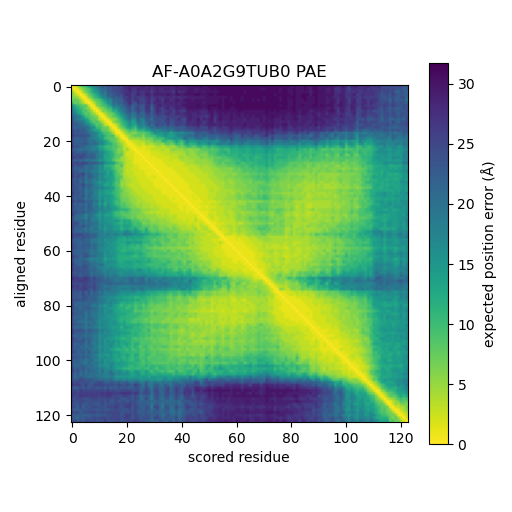O . GLY A 1 109 ? 24.369 6.434 -10.676 1.00 54.59 109 GLY A O 1
ATOM 919 N N . ARG A 1 110 ? 25.390 6.283 -8.711 1.00 51.78 110 ARG A N 1
ATOM 920 C CA . ARG A 1 110 ? 26.748 6.409 -9.290 1.00 51.78 110 ARG A CA 1
ATOM 921 C C . ARG A 1 110 ? 27.197 5.210 -10.151 1.00 51.78 110 ARG A C 1
ATOM 923 O O . ARG A 1 110 ? 28.341 5.171 -10.603 1.00 51.78 110 ARG A O 1
ATOM 930 N N . LYS A 1 111 ? 26.319 4.230 -10.393 1.00 47.00 111 LYS A N 1
ATOM 931 C CA . LYS A 1 111 ? 26.517 3.120 -11.337 1.00 47.00 111 LYS A CA 1
ATOM 932 C C . LYS A 1 111 ? 25.253 2.894 -12.182 1.00 47.00 111 LYS A C 1
ATOM 934 O O . LYS A 1 111 ? 24.512 1.952 -11.941 1.00 47.00 111 LYS A O 1
ATOM 939 N N . GLY A 1 112 ? 25.065 3.708 -13.220 1.00 45.09 112 GLY A N 1
ATOM 940 C CA . GLY A 1 112 ? 24.207 3.366 -14.363 1.00 45.09 112 GLY A CA 1
ATOM 941 C C . GLY A 1 112 ? 22.910 4.168 -14.456 1.00 45.09 112 GLY A C 1
ATOM 942 O O . GLY A 1 112 ? 21.867 3.752 -13.959 1.00 45.09 112 GLY A O 1
ATOM 943 N N . GLY A 1 113 ? 22.985 5.287 -15.178 1.00 48.56 113 GLY A N 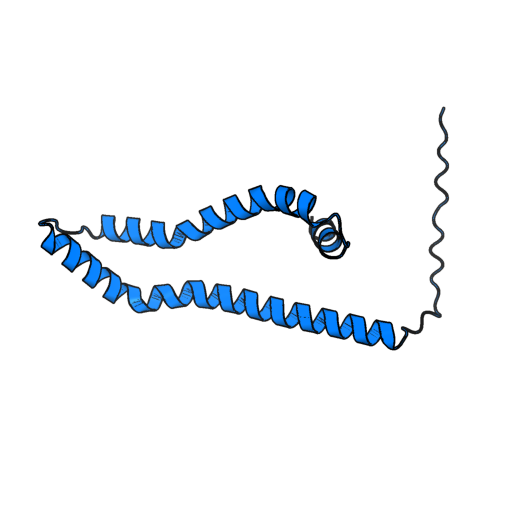1
ATOM 944 C CA . GLY A 1 113 ? 21.872 6.175 -15.502 1.00 48.56 113 GLY A CA 1
ATOM 945 C C . GLY A 1 113 ? 20.724 5.478 -16.231 1.00 48.56 113 GLY A C 1
ATOM 946 O O . GLY A 1 113 ? 20.770 5.258 -17.438 1.00 48.56 113 GLY A O 1
ATOM 947 N N . SER A 1 114 ? 19.670 5.166 -15.485 1.00 46.84 114 SER A N 1
ATOM 948 C CA . SER A 1 114 ? 18.368 4.795 -16.054 1.00 46.84 114 SER A CA 1
ATOM 949 C C . SER A 1 114 ? 17.177 5.268 -15.215 1.00 46.84 114 SER A C 1
ATOM 951 O O . SER A 1 114 ? 16.098 5.453 -15.768 1.00 46.84 114 SER A O 1
ATOM 953 N N . ILE A 1 115 ? 17.363 5.542 -13.919 1.00 51.00 115 ILE A N 1
ATOM 954 C CA . ILE A 1 115 ? 16.303 6.053 -13.028 1.00 51.00 115 ILE A CA 1
ATOM 955 C C . ILE A 1 115 ? 16.354 7.587 -12.906 1.00 51.00 115 ILE A C 1
ATOM 957 O O . ILE A 1 115 ? 15.314 8.245 -12.823 1.00 51.00 115 ILE A O 1
ATOM 961 N N . ASP A 1 116 ? 17.547 8.173 -13.002 1.00 46.94 116 ASP A N 1
ATOM 962 C CA . ASP A 1 116 ? 17.748 9.617 -12.827 1.00 46.94 116 ASP A CA 1
ATOM 963 C C . ASP A 1 116 ? 17.113 10.439 -13.967 1.00 46.94 116 ASP A C 1
ATOM 965 O O . ASP A 1 116 ? 16.591 11.531 -13.740 1.00 46.94 116 ASP A O 1
ATOM 969 N N . GLU A 1 117 ? 17.062 9.898 -15.193 1.00 43.28 117 GLU A N 1
ATOM 970 C CA . GLU A 1 117 ? 16.451 10.596 -16.336 1.00 43.28 117 GLU A CA 1
ATOM 971 C C . GLU A 1 117 ? 14.913 10.650 -16.252 1.00 43.28 117 GLU A C 1
ATOM 973 O O . GLU A 1 117 ? 14.303 11.599 -16.746 1.00 43.28 117 GLU A O 1
ATOM 978 N N . PHE A 1 118 ? 14.270 9.680 -15.590 1.00 45.00 118 PHE A N 1
ATOM 979 C CA . PHE A 1 118 ? 12.814 9.692 -15.403 1.00 45.00 118 PHE A CA 1
ATOM 980 C C . PHE A 1 118 ? 12.376 10.691 -14.327 1.00 45.00 118 PHE A C 1
ATOM 982 O O . PHE A 1 118 ? 11.346 11.344 -14.485 1.00 45.00 118 PHE A O 1
ATOM 989 N N . THR A 1 119 ? 13.178 10.865 -13.273 1.00 46.47 119 THR A N 1
ATOM 990 C CA . THR A 1 119 ? 12.867 11.808 -12.186 1.00 46.47 119 THR A CA 1
ATOM 991 C C . THR A 1 119 ? 13.019 13.267 -12.643 1.00 46.47 119 THR A C 1
ATOM 993 O O . THR A 1 119 ? 12.191 14.102 -12.297 1.00 46.47 119 THR A O 1
ATOM 996 N N . CYS A 1 120 ? 14.002 13.571 -13.501 1.00 37.59 120 CYS A N 1
ATOM 997 C CA . CYS A 1 120 ? 14.226 14.926 -14.032 1.00 37.59 120 CYS A CA 1
ATOM 998 C C . CYS A 1 120 ? 13.258 15.370 -15.148 1.00 37.59 120 CYS A C 1
ATOM 1000 O O . CYS A 1 120 ? 13.270 16.541 -15.506 1.00 37.59 120 CYS A O 1
ATOM 1002 N N . LYS A 1 121 ? 12.450 14.474 -15.735 1.00 33.69 121 LYS A N 1
ATOM 1003 C CA . LYS A 1 121 ? 11.446 14.832 -16.767 1.00 33.69 121 LYS A CA 1
ATOM 1004 C C . LYS A 1 121 ? 10.019 14.964 -16.229 1.00 33.69 121 LYS A C 1
ATOM 1006 O O . LYS A 1 121 ? 9.132 15.350 -16.985 1.00 33.69 121 LYS A O 1
ATOM 1011 N N . LEU A 1 122 ? 9.792 14.613 -14.963 1.00 36.25 122 LEU A N 1
ATOM 1012 C CA . LEU A 1 122 ? 8.482 14.685 -14.307 1.00 36.25 122 LEU A CA 1
ATOM 1013 C C . LEU A 1 122 ? 8.343 15.882 -13.348 1.00 36.25 122 LEU A C 1
ATOM 1015 O O . LEU A 1 122 ? 7.265 16.059 -12.784 1.00 36.25 122 LEU A O 1
ATOM 1019 N N . TYR A 1 123 ? 9.391 16.700 -13.204 1.00 35.88 123 TYR A N 1
ATOM 1020 C CA . TYR A 1 123 ? 9.369 17.999 -12.523 1.00 35.88 123 TYR A CA 1
ATOM 1021 C C . TYR A 1 123 ? 9.654 19.139 -13.499 1.00 35.88 123 TYR A C 1
ATOM 1023 O O . TYR A 1 123 ? 10.492 18.936 -14.407 1.00 35.88 123 TYR A O 1
#

Radius of gyration: 26.29 Å; Cα contacts (8 Å, |Δi|>4): 15; chains: 1; bounding box: 50×49×75 Å